Protein AF-A0A849SD68-F1 (afdb_monomer)

Solvent-accessible surface area (backbone atoms only — not comparable to full-atom values): 3814 Å² total; per-residue (Å²): 118,54,68,71,55,45,99,90,52,59,74,88,54,47,41,86,84,42,74,42,77,67,61,94,83,67,85,51,92,74,66,85,88,78,92,82,75,80,78,87,63,78,75,65,57,64,59,63,63,64,75,77,110

pLDDT: mean 70.22, std 7.77, range [54.47, 86.56]

Structure (mmCIF, N/CA/C/O backbone):
data_AF-A0A849SD68-F1
#
_entry.id   AF-A0A849SD68-F1
#
loop_
_atom_site.group_PDB
_atom_site.id
_atom_site.type_symbol
_atom_site.label_atom_id
_atom_site.label_alt_id
_atom_site.label_comp_id
_atom_site.label_asym_id
_atom_site.label_entity_id
_atom_site.label_seq_id
_atom_site.pdbx_PDB_ins_code
_atom_site.Cartn_x
_atom_site.Cartn_y
_atom_site.Cartn_z
_atom_site.occupancy
_atom_site.B_iso_or_equiv
_atom_site.auth_seq_id
_atom_site.auth_comp_id
_atom_site.auth_asym_id
_atom_site.auth_atom_id
_atom_site.pdbx_PDB_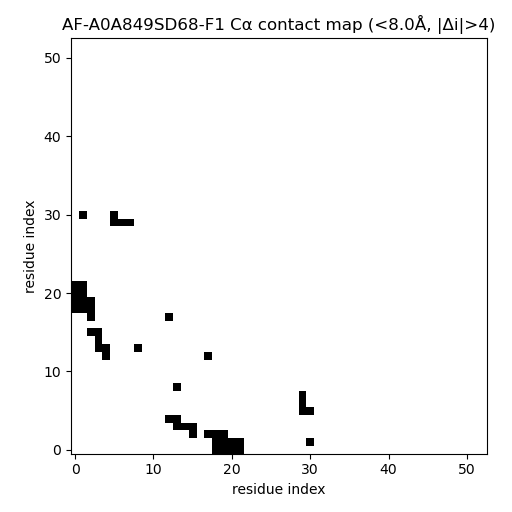model_num
ATOM 1 N N . MET A 1 1 ? 5.399 -8.873 2.736 1.00 62.78 1 MET A N 1
ATOM 2 C CA . MET A 1 1 ? 4.774 -8.919 1.392 1.00 62.78 1 MET A CA 1
ATOM 3 C C . MET A 1 1 ? 4.209 -7.547 1.072 1.00 62.78 1 MET A C 1
ATOM 5 O O . MET A 1 1 ? 3.464 -7.027 1.891 1.00 62.78 1 MET A O 1
ATOM 9 N N . VAL A 1 2 ? 4.552 -6.976 -0.084 1.00 73.12 2 VAL A N 1
ATOM 10 C CA . VAL A 1 2 ? 4.145 -5.611 -0.482 1.00 73.12 2 VAL A CA 1
ATOM 11 C C . VAL A 1 2 ? 3.127 -5.669 -1.624 1.00 73.12 2 VAL A C 1
ATOM 13 O O . VAL A 1 2 ? 3.148 -6.610 -2.423 1.00 73.12 2 VAL A O 1
ATOM 16 N N . ARG A 1 3 ? 2.198 -4.705 -1.662 1.00 73.75 3 ARG A N 1
ATOM 17 C CA . ARG A 1 3 ? 1.043 -4.645 -2.577 1.00 73.75 3 ARG A CA 1
ATOM 18 C C . ARG A 1 3 ? 0.891 -3.265 -3.200 1.00 73.75 3 ARG A C 1
ATOM 20 O O . ARG A 1 3 ? 1.380 -2.297 -2.638 1.00 73.75 3 ARG A O 1
ATOM 27 N N . GLY A 1 4 ? 0.180 -3.197 -4.325 1.00 74.94 4 GLY A N 1
ATOM 28 C CA . GLY A 1 4 ? -0.160 -1.946 -5.015 1.00 74.94 4 GLY A CA 1
ATOM 29 C C . GLY A 1 4 ? 0.859 -1.495 -6.065 1.00 74.94 4 GLY A C 1
ATOM 30 O O . GLY A 1 4 ? 0.511 -0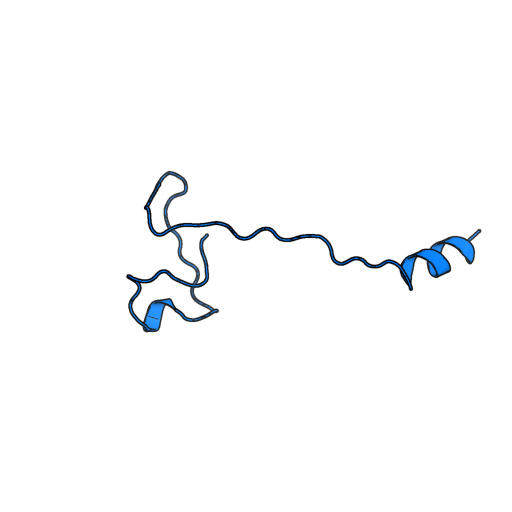.706 -6.931 1.00 74.94 4 GLY A O 1
ATOM 31 N N . GLY A 1 5 ? 2.075 -2.052 -6.051 1.00 75.88 5 GLY A N 1
ATOM 32 C CA . GLY A 1 5 ? 3.147 -1.634 -6.957 1.00 75.88 5 GLY A CA 1
ATOM 33 C C . GLY A 1 5 ? 3.726 -0.264 -6.587 1.00 75.88 5 GLY A C 1
ATOM 34 O O . GLY A 1 5 ? 3.313 0.364 -5.617 1.00 75.88 5 GLY A O 1
ATOM 35 N N . SER A 1 6 ? 4.723 0.170 -7.348 1.00 73.25 6 SER A N 1
ATOM 36 C CA . SER A 1 6 ? 5.341 1.494 -7.273 1.00 73.25 6 SER A CA 1
ATOM 37 C C . SER A 1 6 ? 5.503 2.048 -8.690 1.00 73.25 6 SER A C 1
ATOM 39 O O . SER A 1 6 ? 5.283 1.329 -9.666 1.00 73.25 6 SER A O 1
ATOM 41 N N . TRP A 1 7 ? 5.902 3.312 -8.816 1.00 72.50 7 TRP A N 1
ATOM 42 C CA . TRP A 1 7 ? 6.062 4.020 -10.092 1.00 72.50 7 TRP A CA 1
ATOM 43 C C . TRP A 1 7 ? 6.959 3.276 -11.104 1.00 72.50 7 TRP A C 1
ATOM 45 O O . TRP A 1 7 ? 6.778 3.424 -12.306 1.00 72.50 7 TRP A O 1
ATOM 55 N N . ASN A 1 8 ? 7.880 2.429 -10.627 1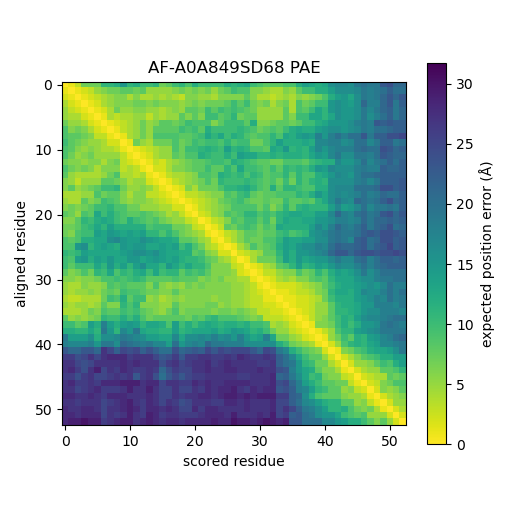.00 71.56 8 ASN A N 1
ATOM 56 C CA . ASN A 1 8 ? 8.808 1.646 -11.451 1.00 71.56 8 ASN A CA 1
ATOM 57 C C . ASN A 1 8 ? 8.348 0.190 -11.723 1.00 71.56 8 ASN A C 1
ATOM 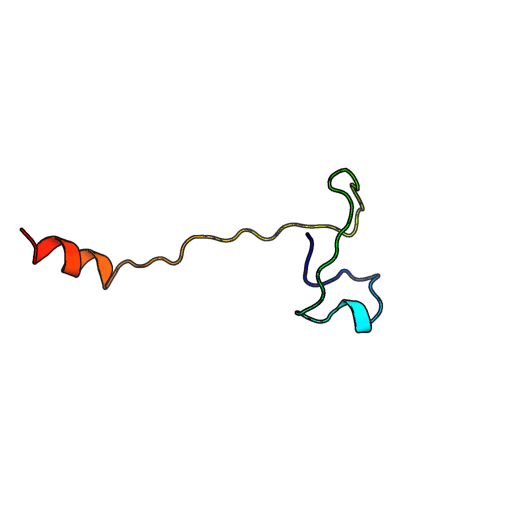59 O O . ASN A 1 8 ? 9.153 -0.683 -12.054 1.00 71.56 8 ASN A O 1
ATOM 63 N N . ASN A 1 9 ? 7.070 -0.145 -11.522 1.00 71.12 9 ASN A N 1
ATOM 64 C CA . ASN A 1 9 ? 6.569 -1.504 -11.755 1.00 71.12 9 ASN A CA 1
ATOM 65 C C . ASN A 1 9 ? 5.950 -1.667 -13.154 1.00 71.12 9 ASN A C 1
ATOM 67 O O . ASN A 1 9 ? 5.071 -0.912 -13.552 1.00 71.12 9 ASN A O 1
ATOM 71 N N . LYS A 1 10 ? 6.335 -2.739 -13.867 1.00 76.50 10 LYS A N 1
ATOM 72 C CA . LYS A 1 10 ? 5.670 -3.163 -15.115 1.00 76.50 10 LYS A CA 1
ATOM 73 C C . LYS A 1 10 ? 4.163 -3.411 -14.880 1.00 76.50 10 LYS A C 1
ATOM 75 O O . LYS A 1 10 ? 3.825 -3.954 -13.824 1.00 76.50 10 LYS A O 1
ATOM 80 N N . PRO A 1 11 ? 3.270 -3.144 -15.856 1.00 69.88 11 PRO A N 1
ATOM 81 C CA . PRO A 1 11 ? 1.810 -3.247 -15.689 1.00 69.88 11 PRO A CA 1
ATOM 82 C C . PRO A 1 11 ? 1.317 -4.588 -15.124 1.00 69.88 11 PRO A C 1
ATOM 84 O O . PRO A 1 11 ? 0.447 -4.631 -14.257 1.00 69.88 11 PRO A O 1
ATOM 87 N N . ASN A 1 12 ? 1.946 -5.697 -15.520 1.00 69.25 12 ASN A N 1
ATOM 88 C CA . ASN A 1 12 ? 1.602 -7.038 -15.029 1.00 69.25 12 ASN A CA 1
ATOM 89 C C . ASN A 1 12 ? 1.762 -7.194 -13.505 1.00 69.25 12 ASN A C 1
ATOM 91 O O . ASN A 1 12 ? 1.090 -8.036 -12.898 1.00 69.25 12 ASN A O 1
ATOM 95 N N . ASN A 1 13 ? 2.619 -6.368 -12.893 1.00 67.31 13 ASN A N 1
ATOM 96 C CA . ASN A 1 13 ? 2.913 -6.365 -11.464 1.00 67.31 13 ASN A CA 1
ATOM 97 C C . ASN A 1 13 ? 2.018 -5.417 -10.648 1.00 67.31 13 ASN A C 1
ATOM 99 O O . ASN A 1 13 ? 2.091 -5.466 -9.419 1.00 67.31 13 ASN A O 1
ATOM 103 N N . LEU A 1 14 ? 1.177 -4.599 -11.294 1.00 69.31 14 LEU A N 1
AT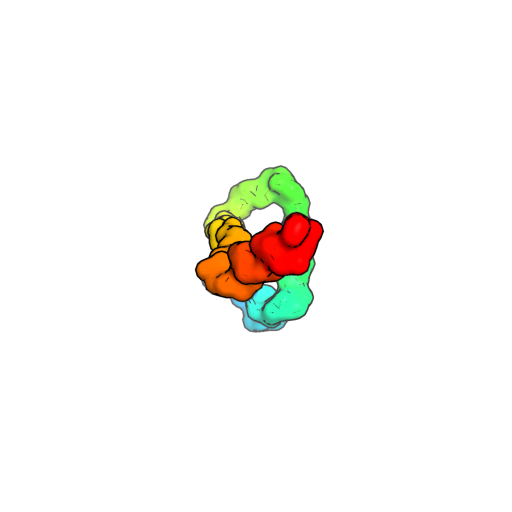OM 104 C CA . LEU A 1 14 ? 0.232 -3.681 -10.636 1.00 69.31 14 LEU A CA 1
ATOM 105 C C . LEU A 1 14 ? -1.103 -4.342 -10.255 1.00 69.31 14 LEU A C 1
ATOM 107 O O . LEU A 1 14 ? -1.939 -3.727 -9.598 1.00 69.31 14 LEU A O 1
ATOM 111 N N . ARG A 1 15 ? -1.323 -5.603 -10.645 1.00 76.12 15 ARG A N 1
ATOM 112 C CA . ARG A 1 15 ? -2.564 -6.325 -10.332 1.00 76.12 15 ARG A CA 1
ATOM 113 C C . ARG A 1 15 ? -2.738 -6.483 -8.818 1.00 76.12 15 ARG A C 1
ATOM 115 O O . ARG A 1 15 ? -1.790 -6.825 -8.114 1.00 76.12 15 ARG A O 1
ATOM 122 N N . SER A 1 16 ? -3.968 -6.332 -8.325 1.00 70.00 16 SER A N 1
ATOM 123 C CA . SER A 1 16 ? -4.324 -6.506 -6.902 1.00 70.00 16 SER A CA 1
ATOM 124 C C . SER A 1 16 ? -3.937 -7.890 -6.355 1.00 70.00 16 SER A C 1
ATOM 126 O O . SER A 1 16 ? -3.519 -8.031 -5.198 1.00 70.00 16 SER A O 1
ATOM 128 N N . ALA A 1 17 ? -4.012 -8.907 -7.219 1.00 73.25 17 ALA A N 1
ATOM 129 C CA . ALA A 1 17 ? -3.610 -10.279 -6.937 1.00 73.25 17 ALA A CA 1
ATOM 130 C C . ALA A 1 17 ? -2.088 -10.461 -6.804 1.00 73.25 17 ALA A C 1
ATOM 132 O O . ALA A 1 17 ? -1.653 -11.466 -6.246 1.00 73.25 17 ALA A O 1
ATOM 133 N N . ASN A 1 18 ? -1.266 -9.509 -7.263 1.00 74.56 18 ASN A N 1
ATOM 134 C CA . ASN A 1 18 ? 0.181 -9.652 -7.211 1.00 74.56 18 ASN A CA 1
ATOM 135 C C . ASN A 1 18 ? 0.700 -9.568 -5.765 1.00 74.56 18 ASN A C 1
ATOM 137 O O . ASN A 1 18 ? 0.395 -8.637 -5.014 1.00 74.56 18 ASN A O 1
ATOM 141 N N . ARG A 1 19 ? 1.486 -10.571 -5.371 1.00 73.00 19 ARG A N 1
ATOM 142 C CA . ARG A 1 19 ? 1.988 -10.797 -4.011 1.00 73.00 19 ARG A CA 1
ATOM 143 C C . ARG A 1 19 ? 3.512 -10.644 -4.022 1.00 73.00 19 ARG A C 1
ATOM 145 O O . ARG A 1 19 ? 4.217 -11.641 -4.142 1.00 73.00 19 ARG A O 1
ATOM 152 N N . ASN A 1 20 ? 4.041 -9.421 -3.916 1.00 70.56 20 ASN A N 1
ATOM 153 C CA . ASN A 1 20 ? 5.488 -9.234 -4.051 1.00 70.56 20 ASN A CA 1
ATOM 154 C C . ASN A 1 20 ? 6.244 -9.781 -2.817 1.00 70.56 20 ASN A C 1
ATOM 156 O O . ASN A 1 20 ? 6.047 -9.292 -1.693 1.00 70.56 20 ASN A O 1
ATOM 160 N N . ARG A 1 21 ? 7.071 -10.817 -3.030 1.00 72.75 21 ARG A N 1
ATOM 161 C CA . ARG A 1 21 ? 7.829 -11.571 -2.010 1.00 72.75 21 ARG A CA 1
ATOM 162 C C . ARG A 1 21 ? 9.277 -11.076 -1.882 1.00 72.75 21 ARG A C 1
ATOM 164 O O . ARG A 1 21 ? 10.203 -11.875 -1.849 1.00 72.75 21 ARG A O 1
ATOM 171 N N . ASN A 1 22 ? 9.471 -9.761 -1.814 1.00 69.06 22 ASN A N 1
ATOM 172 C CA . ASN A 1 22 ? 10.786 -9.204 -1.490 1.00 69.06 22 ASN A CA 1
ATOM 173 C C . ASN A 1 22 ? 11.245 -9.707 -0.112 1.00 69.06 22 ASN A C 1
ATOM 175 O O . ASN A 1 22 ? 10.420 -9.830 0.804 1.00 69.06 22 ASN A O 1
ATOM 179 N N . ASN A 1 23 ? 12.546 -9.973 0.029 1.00 70.88 23 ASN A N 1
ATOM 180 C CA . ASN A 1 23 ? 13.129 -10.386 1.300 1.00 70.88 23 ASN A CA 1
ATOM 181 C C . ASN A 1 23 ? 12.921 -9.285 2.359 1.00 70.88 23 ASN A C 1
ATOM 183 O O . ASN A 1 23 ? 13.014 -8.100 2.027 1.00 70.88 23 ASN A O 1
ATOM 187 N N . PRO A 1 24 ? 12.664 -9.634 3.635 1.00 65.38 24 PRO A N 1
ATOM 188 C CA . PRO A 1 24 ? 12.336 -8.657 4.681 1.00 65.38 24 PRO A CA 1
ATOM 189 C C . PRO A 1 24 ? 13.432 -7.611 4.943 1.00 65.38 24 PRO A C 1
ATOM 191 O O . PRO A 1 24 ? 13.145 -6.536 5.459 1.00 65.38 24 PRO A O 1
ATOM 194 N N . ASN A 1 25 ? 14.680 -7.917 4.580 1.00 69.88 25 ASN A N 1
ATOM 195 C CA . ASN A 1 25 ? 15.841 -7.037 4.715 1.00 69.88 25 ASN A CA 1
ATOM 196 C C . ASN A 1 25 ? 16.030 -6.067 3.530 1.00 69.88 25 ASN A C 1
ATOM 198 O O . ASN A 1 25 ? 16.884 -5.182 3.600 1.00 69.88 25 ASN A O 1
ATOM 202 N N . GLN A 1 26 ? 15.255 -6.194 2.447 1.00 66.25 26 GLN A N 1
ATOM 203 C CA . GLN A 1 26 ? 15.378 -5.322 1.279 1.00 66.25 26 GLN A CA 1
ATOM 204 C C . GLN A 1 26 ? 14.713 -3.966 1.536 1.00 66.25 26 GLN A C 1
ATOM 206 O O . GLN A 1 26 ? 13.525 -3.772 1.276 1.00 66.25 26 GLN A O 1
ATOM 211 N N . ARG A 1 27 ? 15.510 -2.996 1.994 1.00 63.75 27 ARG A N 1
ATOM 212 C CA . ARG A 1 27 ? 15.141 -1.573 2.095 1.00 63.75 27 ARG A CA 1
ATOM 213 C C . ARG A 1 27 ? 15.195 -0.885 0.725 1.00 63.75 27 ARG A C 1
ATOM 215 O O . ARG A 1 27 ? 16.034 -0.031 0.478 1.00 63.75 27 ARG A O 1
ATOM 222 N N . ASN A 1 28 ? 14.333 -1.306 -0.196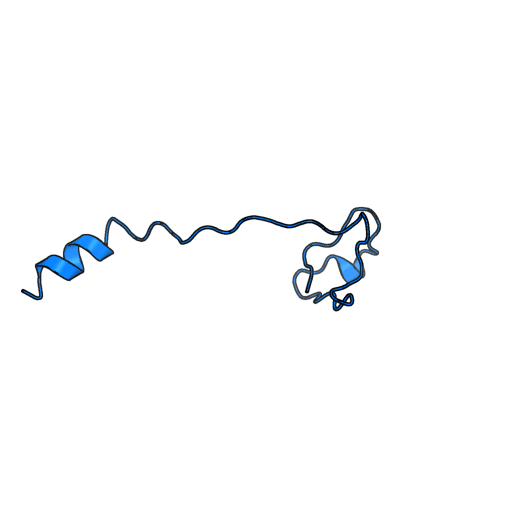 1.00 64.75 28 ASN A N 1
ATOM 223 C CA . ASN A 1 28 ? 14.206 -0.668 -1.505 1.00 64.75 28 ASN A CA 1
ATOM 224 C C . ASN A 1 28 ? 13.362 0.616 -1.376 1.00 64.75 28 ASN A C 1
ATOM 226 O O . ASN A 1 28 ? 12.282 0.578 -0.788 1.00 64.75 28 ASN A O 1
ATOM 230 N N . ASN A 1 29 ? 13.823 1.725 -1.962 1.00 67.25 29 ASN A N 1
ATOM 231 C CA . ASN A 1 29 ? 13.170 3.044 -1.916 1.00 67.25 29 ASN A CA 1
ATOM 232 C C . ASN A 1 29 ? 11.758 3.064 -2.533 1.00 67.25 29 ASN A C 1
ATOM 234 O O . ASN A 1 29 ? 11.020 4.030 -2.377 1.00 67.25 29 ASN A O 1
ATOM 238 N N . ASN A 1 30 ? 11.368 1.990 -3.221 1.00 68.69 30 ASN A N 1
ATOM 239 C CA . ASN A 1 30 ? 10.049 1.829 -3.825 1.00 68.69 30 ASN A CA 1
ATOM 240 C C . ASN A 1 30 ? 9.033 1.114 -2.914 1.00 68.69 30 ASN A C 1
ATOM 242 O O . ASN A 1 30 ? 7.955 0.745 -3.385 1.00 68.69 30 ASN A O 1
ATOM 246 N N . LEU A 1 31 ? 9.365 0.875 -1.641 1.00 71.44 31 LEU A N 1
ATOM 247 C CA . LEU A 1 31 ? 8.479 0.245 -0.658 1.00 71.44 31 LEU A CA 1
ATOM 248 C C . LEU A 1 31 ? 7.955 1.286 0.339 1.00 71.44 31 LEU A C 1
ATOM 250 O O . LEU A 1 31 ? 8.714 2.092 0.863 1.00 71.44 31 LEU A O 1
ATOM 254 N N . GLY A 1 32 ? 6.658 1.225 0.637 1.00 78.00 32 GLY A N 1
ATOM 255 C CA . GLY A 1 32 ? 6.001 2.050 1.653 1.00 78.00 32 GLY A CA 1
ATOM 256 C C . GLY A 1 32 ? 4.985 1.241 2.460 1.00 78.00 32 GLY A C 1
ATOM 257 O O . GLY A 1 32 ? 4.738 0.068 2.165 1.00 78.00 32 GLY A O 1
ATOM 258 N N . PHE A 1 33 ? 4.385 1.865 3.475 1.00 80.94 33 PHE A N 1
ATOM 259 C CA . PHE A 1 33 ? 3.326 1.266 4.291 1.00 80.94 33 PHE A CA 1
ATOM 260 C C . PHE A 1 33 ? 2.068 2.136 4.274 1.00 80.94 33 PHE A C 1
ATOM 262 O O . PHE A 1 33 ? 2.130 3.352 4.111 1.00 80.94 33 PHE A O 1
ATOM 269 N N . ARG A 1 34 ? 0.911 1.499 4.448 1.00 84.75 34 ARG A N 1
ATOM 270 C CA . ARG A 1 34 ? -0.373 2.169 4.657 1.00 84.75 34 ARG A CA 1
ATOM 271 C C . ARG A 1 34 ? -0.912 1.715 6.002 1.00 84.75 34 ARG A C 1
ATOM 273 O O . ARG A 1 34 ? -0.977 0.513 6.250 1.00 84.75 34 ARG A O 1
ATOM 280 N N . LEU A 1 35 ? -1.284 2.668 6.848 1.00 84.25 35 LEU A N 1
ATOM 281 C CA . LEU A 1 35 ? -1.923 2.372 8.124 1.00 84.25 35 LEU A CA 1
ATOM 282 C C . LEU A 1 35 ? -3.316 1.788 7.878 1.00 84.25 35 LEU A C 1
ATOM 284 O O . LEU A 1 35 ? -4.060 2.270 7.023 1.00 84.25 35 LEU A O 1
ATOM 288 N N . ALA A 1 36 ? -3.648 0.751 8.633 1.00 85.50 36 ALA A N 1
ATOM 289 C CA . ALA A 1 36 ? -4.994 0.219 8.732 1.00 85.50 36 ALA A CA 1
ATOM 290 C C . ALA A 1 36 ? -5.463 0.425 10.169 1.00 85.50 36 ALA A C 1
ATOM 292 O O . ALA A 1 36 ? -4.694 0.239 11.111 1.00 85.50 36 ALA A O 1
ATOM 293 N N . HIS A 1 37 ? -6.718 0.822 10.321 1.00 86.56 37 HIS A N 1
ATOM 294 C CA . HIS A 1 37 ? -7.363 0.963 11.614 1.00 86.56 37 HIS A CA 1
ATOM 295 C C . HIS A 1 37 ? -8.503 -0.047 11.701 1.00 86.56 37 HIS A C 1
ATOM 297 O O . HIS A 1 37 ? -9.062 -0.443 10.674 1.00 86.56 37 HIS A O 1
ATOM 303 N N . TYR A 1 38 ? -8.843 -0.474 12.915 1.00 85.56 38 TYR A N 1
ATOM 304 C CA . TYR A 1 38 ? -10.024 -1.303 13.114 1.00 85.56 38 TYR A CA 1
ATOM 305 C C . TYR A 1 38 ? -11.270 -0.529 12.651 1.00 85.56 38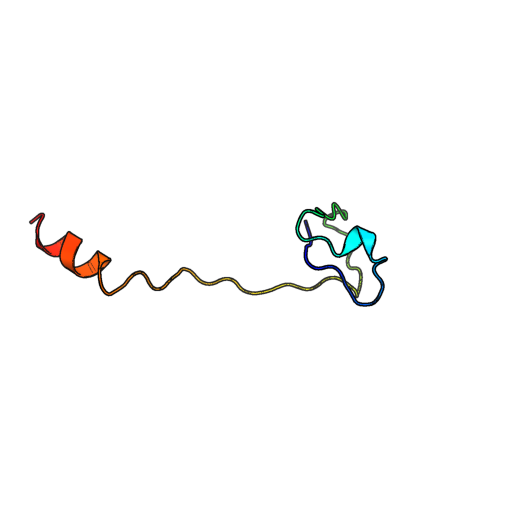 TYR A C 1
ATOM 307 O O . TYR A 1 38 ? -11.344 0.690 12.853 1.00 85.56 38 TYR A O 1
ATOM 315 N N . PRO A 1 39 ? -12.247 -1.190 12.004 1.00 80.62 39 PRO A N 1
ATOM 316 C CA . PRO A 1 39 ? -13.516 -0.539 11.730 1.00 80.62 39 PRO A CA 1
ATOM 317 C C . PRO A 1 39 ? -14.123 -0.091 13.062 1.00 80.62 39 PRO A C 1
ATOM 319 O O . PRO A 1 39 ? -14.122 -0.843 14.038 1.00 80.62 39 PRO A O 1
ATOM 322 N N . CYS A 1 40 ? -14.619 1.143 13.118 1.00 76.56 40 CYS A N 1
ATOM 323 C CA . CYS A 1 40 ? -15.415 1.596 14.250 1.00 76.56 40 CYS A CA 1
ATOM 324 C C . CYS A 1 40 ? -16.734 0.808 14.231 1.00 76.56 40 CYS A C 1
ATOM 326 O O . CYS A 1 40 ? -17.664 1.175 13.523 1.00 76.56 40 CYS A O 1
ATOM 328 N N . LEU A 1 41 ? -16.803 -0.307 14.961 1.00 69.50 41 LEU A N 1
ATOM 329 C CA . LEU A 1 41 ? -18.006 -1.150 15.045 1.00 69.50 41 LEU A CA 1
ATOM 330 C C . LEU A 1 41 ? -19.077 -0.581 15.997 1.00 69.50 41 LEU A C 1
ATOM 332 O O . LEU A 1 41 ? -19.972 -1.300 16.438 1.00 69.50 41 LEU A O 1
ATOM 336 N N . VAL A 1 42 ? -19.005 0.699 16.370 1.00 65.88 42 VAL A N 1
ATOM 337 C CA . VAL A 1 42 ? -19.827 1.239 17.461 1.00 65.88 42 VAL A CA 1
ATOM 338 C C . VAL A 1 42 ? -20.942 2.138 16.939 1.00 65.88 42 VAL A C 1
ATOM 340 O O . VAL A 1 42 ? -20.877 3.361 16.963 1.00 65.88 42 VAL A O 1
ATOM 343 N N . SER A 1 43 ? -22.007 1.451 16.540 1.00 59.00 43 SER A N 1
ATOM 344 C CA . SER A 1 43 ? -23.391 1.778 16.908 1.00 59.00 43 SER A CA 1
ATOM 345 C C . SER A 1 43 ? -24.176 0.484 17.203 1.00 59.00 43 SER A C 1
ATOM 347 O O . SER A 1 43 ? -24.996 0.448 18.120 1.00 59.00 43 SER A O 1
ATOM 349 N N . GLU A 1 44 ? -23.846 -0.625 16.527 1.00 59.94 44 GLU A N 1
ATOM 350 C CA . G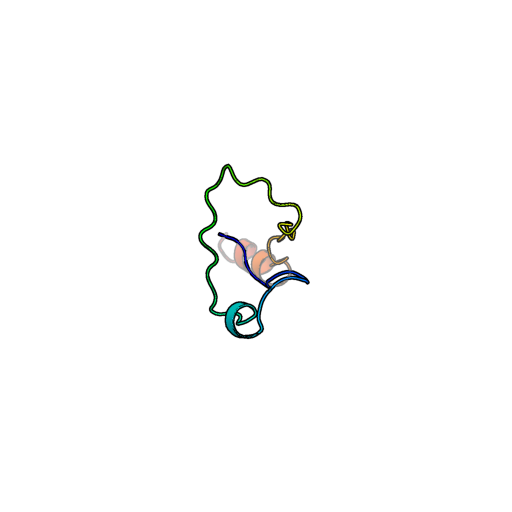LU A 1 44 ? -24.499 -1.931 16.725 1.00 59.94 44 GLU A CA 1
ATOM 351 C C . GLU A 1 44 ? -23.917 -2.759 17.886 1.00 59.94 44 GLU A C 1
ATOM 353 O O . GLU A 1 44 ? -24.671 -3.384 18.635 1.00 59.94 44 GLU A O 1
ATOM 358 N N . GLN A 1 45 ? -22.597 -2.731 18.118 1.00 61.62 45 GLN A N 1
ATOM 359 C CA . GLN A 1 45 ? -21.967 -3.591 19.137 1.00 61.62 45 GLN A CA 1
ATOM 360 C C . GLN A 1 45 ? -22.312 -3.193 20.587 1.00 61.62 45 GLN A C 1
ATOM 362 O O . GLN A 1 45 ? -22.287 -4.035 21.486 1.00 61.62 45 GLN A O 1
ATOM 367 N N . PHE A 1 46 ? -22.634 -1.916 20.827 1.00 57.66 46 PHE A N 1
ATOM 368 C CA . PHE A 1 46 ? -22.927 -1.395 22.169 1.00 57.66 46 PHE A CA 1
ATOM 369 C C . PHE A 1 46 ? -24.293 -1.879 22.683 1.00 57.66 46 PHE A C 1
ATOM 371 O O . PHE A 1 46 ? -24.428 -2.241 23.849 1.00 57.66 46 PHE A O 1
ATOM 378 N N . ASN A 1 47 ? -25.285 -1.994 21.793 1.00 59.38 47 ASN A N 1
ATOM 379 C CA . ASN A 1 47 ? -26.626 -2.481 22.131 1.00 59.38 47 ASN A CA 1
ATOM 380 C C . ASN A 1 47 ? -26.668 -3.992 22.410 1.00 59.38 47 ASN A C 1
ATOM 382 O O . ASN A 1 47 ? -27.472 -4.451 23.220 1.00 59.38 47 ASN A O 1
ATOM 386 N N . LEU A 1 48 ? -25.789 -4.769 21.771 1.00 60.50 48 LEU A N 1
ATOM 387 C CA . LEU A 1 48 ? -25.706 -6.218 21.980 1.00 60.50 48 LEU A CA 1
ATOM 388 C C . LEU A 1 48 ? -25.119 -6.591 23.350 1.00 60.50 48 LEU A C 1
ATOM 390 O O . LEU A 1 48 ? -25.438 -7.654 23.872 1.00 60.50 48 LEU A O 1
ATOM 394 N N . ARG A 1 49 ? -24.308 -5.718 23.964 1.00 60.06 49 ARG A N 1
ATOM 395 C CA . ARG A 1 49 ? -23.740 -5.962 25.301 1.00 60.06 49 ARG A CA 1
ATOM 396 C C . ARG A 1 49 ? -24.697 -5.680 26.461 1.00 60.06 49 ARG A C 1
ATOM 398 O O . ARG A 1 49 ? -24.486 -6.238 27.528 1.00 60.06 49 ARG A O 1
ATOM 405 N N . ILE A 1 50 ? -25.728 -4.854 26.268 1.00 60.91 50 ILE A N 1
ATOM 406 C CA . ILE A 1 50 ? -26.670 -4.476 27.340 1.00 60.91 50 ILE A CA 1
ATOM 407 C C . ILE A 1 50 ? -27.826 -5.486 27.470 1.00 60.91 50 ILE A C 1
ATOM 409 O O . ILE A 1 50 ? -28.374 -5.649 28.549 1.00 60.91 50 ILE A O 1
ATOM 413 N N . LYS A 1 51 ? -28.183 -6.208 26.398 1.00 63.81 51 LYS A N 1
ATOM 414 C CA . LYS A 1 51 ? -29.317 -7.159 26.390 1.00 63.81 51 LYS A CA 1
ATOM 415 C C . LYS A 1 51 ? -29.002 -8.560 26.938 1.00 63.81 51 LYS A C 1
A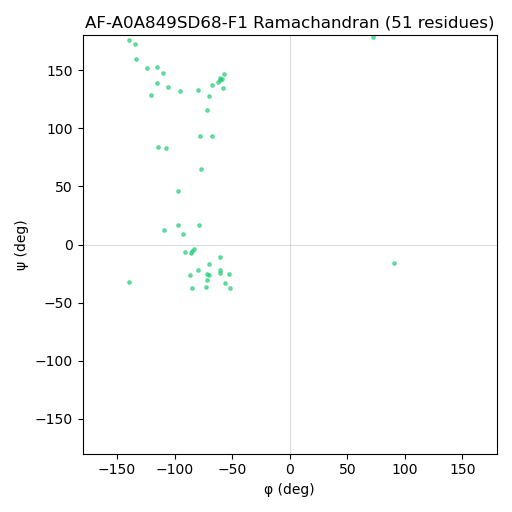TOM 417 O O . LYS A 1 51 ? -29.892 -9.401 26.967 1.00 63.81 51 LYS A O 1
ATOM 422 N N . LEU A 1 52 ? -27.749 -8.829 27.301 1.00 57.59 52 LEU A N 1
ATOM 423 C CA . LEU A 1 52 ? -27.274 -10.137 27.778 1.00 57.59 52 LEU A CA 1
ATOM 424 C C . LEU A 1 52 ? -26.942 -10.141 29.284 1.00 57.59 52 LEU A C 1
ATOM 426 O O . LEU A 1 52 ? -26.298 -11.081 29.747 1.00 57.59 52 LEU A O 1
ATOM 430 N N . ALA A 1 53 ? -27.346 -9.101 30.020 1.00 54.47 53 ALA A N 1
ATOM 431 C CA . ALA A 1 53 ? -27.165 -8.964 31.466 1.00 54.47 53 ALA A CA 1
ATOM 432 C C . ALA A 1 53 ? -28.509 -9.017 32.199 1.00 54.47 53 ALA A C 1
ATOM 434 O O . ALA A 1 53 ? -29.501 -8.505 31.629 1.00 54.47 53 ALA A O 1
#

Sequence (53 aa):
MVRGGSWNNKPNNLRSANRNRNNPNQRNNNLGFRLAHYPCLVSEQFNLRIKLA

Mean predicted aligned error: 12.63 Å

Radius of gyration: 19.26 Å; Cα contacts (8 Å, |Δi|>4): 24; chains: 1; bounding box: 45×16×47 Å

Foldseek 3Di:
DAAQWFPPDDPVCRDRPHDDPPDPPDPDPRDDDDDDDDPPPPPPVVVVVVVVD

Secondary structure (DSSP, 8-state):
-B-S--TT--GGG-STT--B---TT---TT-----------TTHHHHHHHTT-